Protein AF-A0A973UZE2-F1 (afdb_monomer)

Mean predicted aligned error: 10.82 Å

Sequence (95 aa):
MAQQAPDFGRVVRLSISIAPELDHRLREAAEREGQPISTWVSEAITEHLRKRHRDLGIRARVLELEEFFGPIPDDLAREVDEEMVRLGLIDRADL

Structure (mmCIF, N/CA/C/O backbone):
data_AF-A0A973UZE2-F1
#
_entry.id   AF-A0A973UZE2-F1
#
loop_
_atom_site.group_PDB
_atom_site.id
_atom_site.type_symbol
_atom_site.label_atom_id
_atom_site.label_alt_id
_atom_site.label_comp_id
_atom_site.label_asym_id
_atom_site.label_entity_id
_atom_site.label_seq_id
_atom_site.pdbx_PDB_ins_code
_atom_site.Cartn_x
_atom_site.Cartn_y
_atom_site.Cartn_z
_atom_site.occupancy
_atom_site.B_iso_or_equiv
_atom_site.auth_seq_id
_atom_site.auth_comp_id
_atom_site.auth_asym_id
_atom_site.auth_atom_id
_atom_site.pdbx_PDB_model_num
ATOM 1 N N . MET A 1 1 ? 3.485 -18.190 38.296 1.00 42.31 1 MET A N 1
ATOM 2 C CA . MET A 1 1 ? 3.882 -18.060 36.879 1.00 42.31 1 MET A CA 1
ATOM 3 C C . MET A 1 1 ? 3.630 -16.621 36.467 1.00 42.31 1 MET A C 1
ATOM 5 O O . MET A 1 1 ? 2.476 -16.215 36.453 1.00 42.31 1 MET A O 1
ATOM 9 N N . ALA A 1 2 ? 4.681 -15.825 36.266 1.00 43.22 2 ALA A N 1
ATOM 10 C CA . ALA A 1 2 ? 4.534 -14.441 35.821 1.00 43.22 2 ALA A CA 1
ATOM 11 C C . ALA A 1 2 ? 4.288 -14.446 34.307 1.00 43.22 2 ALA A C 1
ATOM 13 O O . ALA A 1 2 ? 5.134 -14.917 33.551 1.00 43.22 2 ALA A O 1
ATOM 14 N N . GLN A 1 3 ? 3.112 -13.986 33.880 1.00 47.44 3 GLN A N 1
ATOM 15 C CA . GLN A 1 3 ? 2.822 -13.742 32.468 1.00 47.44 3 GLN A CA 1
ATOM 16 C C . GLN A 1 3 ? 3.663 -12.541 32.026 1.00 47.44 3 GLN A C 1
ATOM 18 O O . GLN A 1 3 ? 3.486 -11.438 32.539 1.00 47.44 3 GLN A O 1
ATOM 23 N N . GLN A 1 4 ? 4.623 -12.773 31.129 1.00 42.12 4 GLN A N 1
ATOM 24 C CA . GLN A 1 4 ? 5.354 -11.701 30.460 1.00 42.12 4 GLN A CA 1
ATOM 25 C C . GLN A 1 4 ? 4.369 -10.925 29.584 1.00 42.12 4 GLN A C 1
ATOM 27 O O . GLN A 1 4 ? 3.704 -11.506 28.727 1.00 42.12 4 GLN A O 1
ATOM 32 N N . ALA A 1 5 ? 4.252 -9.620 29.832 1.00 53.47 5 ALA A N 1
ATOM 33 C CA . ALA A 1 5 ? 3.507 -8.726 28.960 1.00 53.47 5 ALA A CA 1
ATOM 34 C C . ALA A 1 5 ? 4.191 -8.676 27.579 1.00 53.47 5 ALA A C 1
ATOM 36 O O . ALA A 1 5 ? 5.424 -8.695 27.531 1.00 53.47 5 ALA A O 1
ATOM 37 N N . PRO A 1 6 ? 3.435 -8.611 26.469 1.00 55.09 6 PRO A N 1
ATOM 38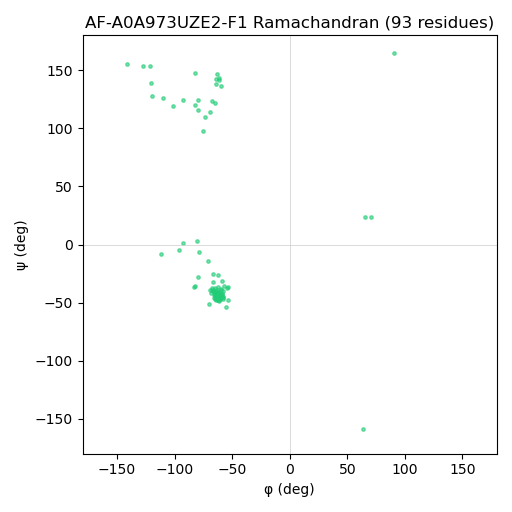 C CA . PRO A 1 6 ? 4.028 -8.481 25.144 1.00 55.09 6 PRO A CA 1
ATOM 39 C C . PRO A 1 6 ? 4.860 -7.195 25.050 1.00 55.09 6 PRO A C 1
ATOM 41 O O . PRO A 1 6 ? 4.424 -6.137 25.508 1.00 55.09 6 PRO A O 1
ATOM 44 N N . ASP A 1 7 ? 6.050 -7.277 24.453 1.00 64.50 7 ASP A N 1
ATOM 45 C CA . ASP A 1 7 ? 6.841 -6.099 24.093 1.00 64.50 7 ASP A CA 1
ATOM 46 C C . ASP A 1 7 ? 6.215 -5.453 22.851 1.00 64.50 7 ASP A C 1
ATOM 48 O O . ASP A 1 7 ? 6.397 -5.907 21.722 1.00 64.50 7 ASP A O 1
ATOM 52 N N . PHE A 1 8 ? 5.405 -4.419 23.074 1.00 56.72 8 PHE A N 1
ATOM 53 C CA . PHE A 1 8 ? 4.713 -3.681 22.017 1.00 56.72 8 PHE A CA 1
ATOM 54 C C . PHE A 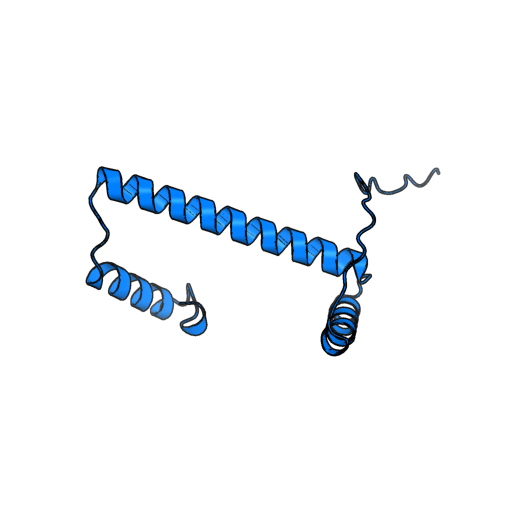1 8 ? 5.608 -2.643 21.311 1.00 56.72 8 PHE A C 1
ATOM 56 O O . PHE A 1 8 ? 5.121 -1.896 20.460 1.00 56.72 8 PHE A O 1
ATOM 63 N N . GLY A 1 9 ? 6.901 -2.550 21.650 1.00 65.62 9 GLY A N 1
ATOM 64 C CA . GLY A 1 9 ? 7.780 -1.503 21.136 1.00 65.62 9 GLY A CA 1
ATOM 65 C C . GLY A 1 9 ? 7.351 -0.089 21.562 1.00 65.62 9 GLY A C 1
ATOM 66 O O . GLY A 1 9 ? 6.653 0.119 22.558 1.00 65.62 9 GLY A O 1
ATOM 67 N N . ARG A 1 10 ? 7.796 0.936 20.821 1.00 79.94 10 ARG A N 1
ATOM 68 C CA . ARG A 1 10 ? 7.480 2.345 21.122 1.00 79.94 10 ARG A CA 1
ATOM 69 C C . ARG A 1 10 ? 6.023 2.663 20.765 1.00 79.94 10 ARG A C 1
ATOM 71 O O . ARG A 1 10 ? 5.692 2.804 19.592 1.00 79.94 10 ARG A O 1
ATOM 78 N N . VAL A 1 11 ? 5.182 2.884 21.774 1.00 73.88 11 VAL A N 1
ATOM 79 C CA . VAL A 1 11 ? 3.790 3.330 21.592 1.00 73.88 11 VAL A CA 1
ATOM 80 C C . VAL A 1 11 ? 3.739 4.840 21.330 1.00 73.88 11 VAL A C 1
ATOM 82 O O . VAL A 1 11 ? 4.227 5.637 22.133 1.00 73.88 11 VAL A O 1
ATOM 85 N N . VAL A 1 12 ? 3.125 5.245 20.214 1.00 76.62 12 VAL A N 1
ATOM 86 C CA . VAL A 1 12 ? 2.898 6.654 19.847 1.00 76.62 12 VAL A CA 1
ATOM 87 C C . VAL A 1 12 ? 1.396 6.898 19.719 1.00 76.62 12 VAL A C 1
ATOM 89 O O . VAL A 1 12 ? 0.707 6.177 19.004 1.00 76.62 12 VAL A O 1
ATOM 92 N N . ARG A 1 13 ? 0.869 7.920 20.407 1.00 86.69 13 ARG A N 1
ATOM 93 C CA . ARG A 1 13 ? -0.535 8.329 20.262 1.00 86.69 13 ARG A CA 1
ATOM 94 C C . ARG A 1 13 ? -0.678 9.218 19.027 1.00 86.69 13 ARG A C 1
ATOM 96 O O . ARG A 1 13 ? -0.068 10.281 18.967 1.00 86.69 13 ARG A O 1
ATOM 103 N N . LEU A 1 14 ? -1.505 8.787 18.079 1.00 81.19 14 LEU A N 1
ATOM 104 C CA . LEU A 1 14 ? -1.845 9.522 16.863 1.00 81.19 14 LEU A CA 1
ATOM 105 C C . LEU A 1 14 ? -3.300 9.986 16.939 1.00 81.19 14 LEU A C 1
ATOM 107 O O . LEU A 1 14 ? -4.199 9.175 17.150 1.00 81.19 14 LEU A O 1
ATOM 111 N N . SER A 1 15 ? -3.520 11.285 16.753 1.00 86.69 15 SER A N 1
ATOM 112 C CA . SER A 1 15 ? -4.849 11.844 16.499 1.00 86.69 15 SER A CA 1
ATOM 113 C C . SER A 1 15 ? -4.963 12.108 15.005 1.00 86.69 15 SER A C 1
ATOM 115 O O . SER A 1 15 ? -4.179 12.884 14.462 1.00 86.69 15 SER A O 1
ATOM 117 N N . ILE A 1 16 ? -5.916 11.454 14.347 1.00 83.19 16 ILE A N 1
ATOM 118 C CA . ILE A 1 16 ? -6.161 11.595 12.911 1.00 83.19 16 ILE A CA 1
ATOM 119 C C . ILE A 1 16 ? -7.585 12.092 12.681 1.00 83.19 16 ILE A C 1
ATOM 121 O O . ILE A 1 16 ? -8.520 11.645 13.343 1.00 83.19 16 ILE A O 1
ATOM 125 N N . SER A 1 17 ? -7.741 13.016 11.738 1.00 89.69 17 SER A N 1
ATOM 126 C CA . SER A 1 17 ? -9.052 13.428 11.241 1.00 89.69 17 SER A CA 1
ATOM 127 C C . SER A 1 17 ? -9.381 12.586 10.020 1.00 89.69 17 SER A C 1
ATOM 129 O O . SER A 1 17 ? -8.610 12.562 9.062 1.00 89.69 17 SER A O 1
ATOM 131 N N . ILE A 1 18 ? -10.518 11.900 10.052 1.00 87.69 18 ILE A N 1
ATOM 132 C CA . ILE A 1 18 ? -10.991 11.056 8.955 1.00 87.69 18 ILE A CA 1
ATOM 133 C C . ILE A 1 18 ? -12.418 11.440 8.582 1.00 87.69 18 ILE A C 1
ATOM 135 O O . ILE A 1 18 ? -13.166 11.963 9.410 1.00 87.69 18 ILE A O 1
ATOM 139 N N . ALA A 1 19 ? -12.785 11.191 7.325 1.00 90.81 19 ALA A N 1
ATOM 140 C CA . ALA A 1 19 ? -14.163 11.346 6.880 1.00 90.81 19 ALA A CA 1
ATOM 141 C C . ALA A 1 19 ? -15.078 10.379 7.664 1.00 90.81 19 ALA A C 1
ATOM 143 O O . ALA A 1 19 ? -14.660 9.240 7.908 1.00 90.81 19 ALA A O 1
ATOM 144 N N . PRO A 1 20 ? -16.302 10.781 8.053 1.00 86.81 20 PRO A N 1
ATOM 145 C CA . PRO A 1 20 ? -17.217 9.919 8.807 1.00 86.81 20 PRO A CA 1
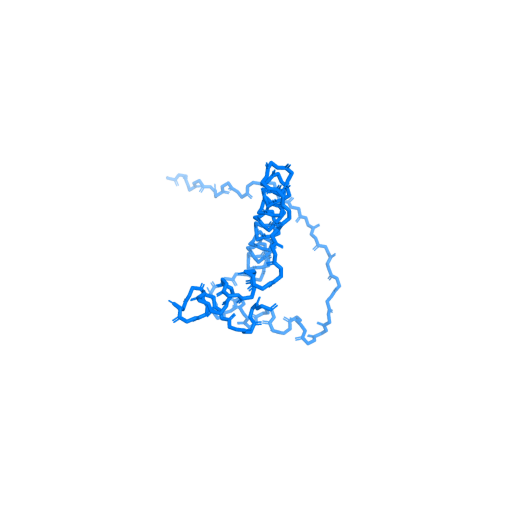ATOM 146 C C . PRO A 1 20 ? -17.479 8.572 8.123 1.00 86.81 20 PRO A C 1
ATOM 148 O O . PRO A 1 20 ? -17.522 7.530 8.775 1.00 86.81 20 PRO A O 1
ATOM 151 N N . GLU A 1 21 ? -17.579 8.575 6.794 1.00 85.75 21 GLU A N 1
ATOM 152 C CA . GLU A 1 21 ? -17.810 7.379 5.983 1.00 85.75 21 GLU A CA 1
ATOM 153 C C . GLU A 1 21 ? -16.617 6.413 6.033 1.00 85.75 21 GLU A C 1
ATOM 155 O O . GLU A 1 21 ? -16.777 5.206 5.844 1.00 85.75 21 GLU A O 1
ATOM 160 N N . LEU A 1 22 ? -15.414 6.933 6.298 1.00 89.44 22 LEU A N 1
ATOM 161 C CA . LEU A 1 22 ? -14.196 6.142 6.417 1.00 89.44 22 LEU A CA 1
ATOM 162 C C . LEU A 1 22 ? -14.054 5.507 7.808 1.00 89.44 22 LEU A C 1
ATOM 164 O O . LEU A 1 22 ? -13.595 4.370 7.880 1.00 89.44 22 LEU A O 1
ATOM 168 N N . ASP A 1 23 ? -14.480 6.179 8.889 1.00 89.44 23 ASP A N 1
ATOM 169 C CA . ASP A 1 23 ? -14.463 5.599 10.251 1.00 89.44 23 ASP A CA 1
ATOM 170 C C . ASP A 1 23 ? -15.279 4.306 10.308 1.00 89.44 23 ASP A C 1
ATOM 172 O O . ASP A 1 23 ? -14.806 3.287 10.812 1.00 89.44 23 ASP A O 1
ATOM 176 N N . HIS A 1 24 ? -16.478 4.323 9.718 1.00 88.56 24 HIS A N 1
ATOM 177 C CA . HIS A 1 24 ? -17.345 3.151 9.694 1.00 88.56 24 HIS A CA 1
ATOM 178 C C . HIS A 1 24 ? -16.694 1.977 8.951 1.00 88.56 24 HIS A C 1
ATOM 180 O O . HIS A 1 24 ? -16.578 0.884 9.500 1.00 88.56 24 HIS A O 1
ATOM 186 N N . ARG A 1 25 ? -16.164 2.227 7.747 1.00 91.62 25 ARG A N 1
ATOM 187 C CA . ARG A 1 25 ? -15.489 1.202 6.934 1.00 91.62 25 ARG A CA 1
ATOM 188 C C . ARG A 1 25 ? -14.238 0.637 7.609 1.00 91.62 25 ARG A C 1
ATOM 190 O O . ARG A 1 25 ? -13.959 -0.551 7.469 1.00 91.62 25 ARG A O 1
ATOM 197 N N . LEU A 1 26 ? -13.485 1.471 8.332 1.00 90.38 26 LEU A N 1
ATOM 198 C CA . LEU A 1 26 ? -12.306 1.046 9.094 1.00 90.38 26 LEU A CA 1
ATOM 199 C C . LEU A 1 26 ? -12.684 0.096 10.231 1.00 90.38 26 LEU A C 1
ATOM 201 O O . LEU A 1 26 ? -12.031 -0.930 10.411 1.00 90.38 26 LEU A O 1
ATOM 205 N N . ARG A 1 27 ? -13.747 0.415 10.978 1.00 90.69 27 ARG A N 1
ATOM 206 C CA . ARG A 1 27 ? -14.261 -0.457 12.045 1.00 90.69 27 ARG A CA 1
ATOM 207 C C . ARG A 1 27 ? -14.725 -1.794 11.493 1.00 90.69 27 ARG A C 1
ATOM 209 O O . ARG A 1 27 ? -14.291 -2.822 11.994 1.00 90.69 27 ARG A O 1
ATOM 216 N N . GLU A 1 28 ? -15.517 -1.782 10.424 1.00 94.12 28 GLU A N 1
ATOM 217 C CA . GLU A 1 28 ? -15.976 -3.010 9.769 1.00 94.12 28 GLU A CA 1
ATOM 218 C C . GLU A 1 28 ? -14.810 -3.869 9.264 1.00 94.12 28 GLU A C 1
ATOM 220 O O . GLU A 1 28 ? -14.868 -5.095 9.337 1.00 94.12 28 GLU A O 1
ATOM 225 N N . ALA A 1 29 ? -13.755 -3.251 8.722 1.00 92.50 29 ALA A N 1
ATOM 226 C CA . ALA A 1 29 ? -12.562 -3.972 8.281 1.00 92.50 29 ALA A CA 1
ATOM 227 C C . ALA A 1 29 ? -11.830 -4.631 9.456 1.00 92.50 29 ALA A C 1
ATOM 229 O O . ALA A 1 29 ? -11.541 -5.825 9.402 1.00 92.50 29 ALA A O 1
ATOM 230 N N . ALA A 1 30 ? -11.616 -3.882 10.539 1.00 93.50 30 ALA A N 1
ATOM 231 C CA . ALA A 1 30 ? -10.981 -4.391 11.747 1.00 93.50 30 ALA A CA 1
ATOM 232 C C . ALA A 1 30 ? -11.798 -5.527 12.397 1.00 93.50 30 ALA A C 1
ATOM 234 O O . ALA A 1 30 ? -11.240 -6.559 12.768 1.00 93.50 30 ALA A O 1
ATOM 235 N N . GLU A 1 31 ? -13.125 -5.381 12.463 1.00 95.00 31 GLU A N 1
ATOM 236 C CA . GLU A 1 31 ? -14.043 -6.398 12.989 1.00 95.00 31 GLU A CA 1
ATOM 237 C C . GLU A 1 31 ? -14.055 -7.673 12.140 1.00 95.00 31 GLU A C 1
ATOM 239 O O . GLU A 1 31 ? -13.993 -8.770 12.694 1.00 95.00 31 GLU A O 1
ATOM 244 N N . ARG A 1 32 ? -14.077 -7.551 10.803 1.00 94.69 32 ARG A N 1
ATOM 245 C CA . ARG A 1 32 ? -13.998 -8.705 9.886 1.00 94.69 32 ARG A CA 1
ATOM 246 C C . ARG A 1 32 ? -12.724 -9.522 10.073 1.00 94.69 32 ARG A C 1
ATOM 248 O O . ARG A 1 32 ? -12.745 -10.732 9.873 1.00 94.69 32 ARG A O 1
ATOM 255 N N . GLU A 1 33 ? -11.637 -8.869 10.462 1.00 93.12 33 GLU A N 1
ATOM 256 C CA . GLU A 1 33 ? -10.347 -9.503 10.735 1.00 93.12 33 GLU A CA 1
ATOM 257 C C . GLU A 1 33 ? -10.163 -9.879 12.216 1.00 93.12 33 GLU A C 1
ATOM 259 O O . GLU A 1 33 ? -9.124 -10.416 12.596 1.00 93.12 33 GLU A O 1
ATOM 264 N N . GLY A 1 34 ? -11.169 -9.630 13.064 1.00 94.50 34 GLY A N 1
ATOM 265 C CA . GLY A 1 34 ? -11.142 -9.975 14.484 1.00 94.50 34 GLY A CA 1
ATOM 266 C C . GLY A 1 34 ? -10.096 -9.207 15.293 1.00 94.50 34 GLY A C 1
ATOM 267 O O . GLY A 1 34 ? -9.665 -9.696 16.340 1.00 94.50 34 GLY A O 1
ATOM 268 N N . GLN A 1 35 ? -9.675 -8.025 14.831 1.00 93.94 35 GLN A N 1
ATOM 269 C CA . GLN A 1 35 ? -8.616 -7.243 15.463 1.00 93.94 35 GLN A CA 1
ATOM 270 C C . GLN A 1 35 ? -9.057 -5.834 15.898 1.00 93.94 35 GLN A C 1
ATOM 272 O O . GLN A 1 35 ? -9.983 -5.259 15.326 1.00 93.94 35 GLN A O 1
ATOM 277 N N . PRO A 1 36 ? -8.410 -5.230 16.918 1.00 92.88 36 PRO A N 1
ATOM 278 C CA . PRO A 1 36 ? -8.668 -3.842 17.291 1.00 92.88 36 PRO A CA 1
ATOM 279 C C . PRO A 1 36 ? -8.343 -2.877 16.147 1.00 92.88 36 PRO A C 1
ATOM 281 O O . PRO A 1 36 ? -7.318 -3.019 15.480 1.00 92.88 36 PRO A O 1
ATOM 284 N N . ILE A 1 37 ? -9.144 -1.817 16.000 1.00 91.19 37 ILE A N 1
ATOM 285 C CA . ILE A 1 37 ? -8.942 -0.788 14.965 1.00 91.19 37 ILE A CA 1
ATOM 286 C C . ILE A 1 37 ? -7.530 -0.184 14.985 1.00 91.19 37 ILE A C 1
ATOM 288 O O . ILE A 1 37 ? -6.955 0.086 13.938 1.00 91.19 37 ILE A O 1
ATOM 292 N N . SER A 1 38 ? -6.933 -0.004 16.167 1.00 88.69 38 SER A N 1
ATOM 293 C CA . SER A 1 38 ? -5.572 0.521 16.297 1.00 88.69 38 SER A CA 1
ATOM 294 C C . SER A 1 38 ? -4.520 -0.419 15.709 1.00 88.69 38 SER A C 1
ATOM 296 O O . SER A 1 38 ? -3.549 0.057 15.121 1.00 88.69 38 SER A O 1
ATOM 298 N N . THR A 1 39 ? -4.704 -1.733 15.867 1.00 90.38 39 THR A N 1
ATOM 299 C CA . THR A 1 39 ? -3.811 -2.756 15.308 1.00 90.38 39 THR A CA 1
ATOM 300 C C . THR A 1 39 ? -3.962 -2.784 13.796 1.00 90.38 39 THR A C 1
ATOM 302 O O . THR A 1 39 ? -2.977 -2.568 13.096 1.00 90.38 39 THR A O 1
ATOM 305 N N . TRP A 1 40 ? -5.205 -2.873 13.315 1.00 92.88 40 TRP A N 1
ATOM 306 C CA . TRP A 1 40 ? -5.529 -2.865 11.889 1.00 92.88 40 TRP A CA 1
ATOM 307 C C . TRP A 1 40 ? -4.933 -1.643 11.173 1.00 92.88 40 TRP A C 1
ATOM 309 O O . TRP A 1 40 ? -4.247 -1.765 10.161 1.00 92.88 40 TRP A O 1
ATOM 319 N N . VAL A 1 41 ? -5.115 -0.442 11.738 1.00 89.94 41 VAL A N 1
ATOM 320 C CA . VAL A 1 41 ? -4.568 0.801 11.165 1.00 89.94 41 VAL A CA 1
ATOM 321 C C . VAL A 1 41 ? -3.039 0.800 11.178 1.00 89.94 41 VAL A C 1
ATOM 323 O O . VAL A 1 41 ? -2.418 1.226 10.204 1.00 89.94 41 VAL A O 1
ATOM 326 N N . SER A 1 42 ? -2.414 0.320 12.253 1.00 88.19 42 SER A N 1
ATOM 327 C CA . SER A 1 42 ? -0.949 0.262 12.345 1.00 88.19 42 SER A CA 1
ATOM 328 C C . SER A 1 42 ? -0.354 -0.702 11.313 1.00 88.19 42 SER A C 1
ATOM 330 O O . SER A 1 42 ? 0.657 -0.387 10.678 1.00 88.19 42 SER A O 1
ATOM 332 N N . GLU A 1 43 ? -0.995 -1.851 11.101 1.00 89.38 43 GLU A N 1
ATOM 333 C CA . GLU A 1 43 ? -0.619 -2.825 10.075 1.00 89.38 43 GLU A CA 1
ATOM 334 C C . GLU A 1 43 ? -0.806 -2.260 8.666 1.00 89.38 43 GLU A C 1
ATOM 336 O O . GLU A 1 43 ? 0.121 -2.325 7.856 1.00 89.38 43 GLU A O 1
ATOM 341 N N . ALA A 1 44 ? -1.945 -1.617 8.392 1.00 89.06 44 ALA A N 1
ATOM 342 C CA . ALA A 1 44 ? -2.219 -0.986 7.104 1.00 89.06 44 ALA A CA 1
ATOM 343 C C . ALA A 1 44 ? -1.189 0.107 6.765 1.00 89.06 44 ALA A C 1
ATOM 345 O O . ALA A 1 44 ? -0.674 0.155 5.646 1.00 89.06 44 ALA A O 1
ATOM 346 N N . ILE A 1 45 ? -0.829 0.955 7.739 1.00 88.00 45 ILE A N 1
ATOM 347 C CA . ILE A 1 45 ? 0.233 1.961 7.577 1.00 88.00 45 ILE A CA 1
ATOM 348 C C . ILE A 1 45 ? 1.578 1.281 7.299 1.00 88.00 45 ILE A C 1
ATOM 350 O O . ILE A 1 45 ? 2.303 1.699 6.395 1.00 88.00 45 ILE A O 1
ATOM 354 N N . THR A 1 46 ? 1.913 0.228 8.047 1.00 87.56 46 THR A N 1
ATOM 355 C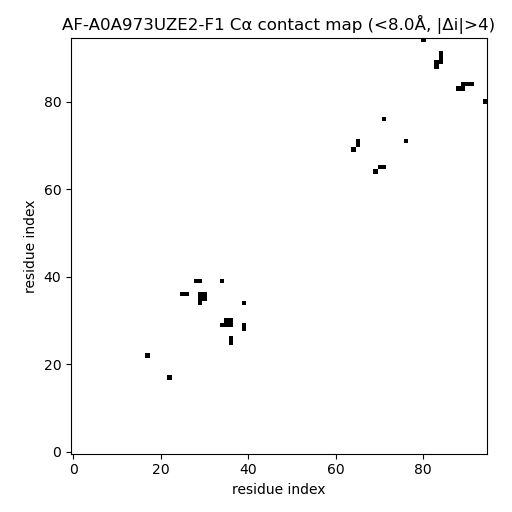 CA . THR A 1 46 ? 3.172 -0.511 7.878 1.00 87.56 46 THR A CA 1
ATOM 356 C C . THR A 1 46 ? 3.274 -1.113 6.482 1.00 87.56 46 THR A C 1
ATOM 358 O O . THR A 1 46 ? 4.305 -0.968 5.823 1.00 87.56 46 THR A O 1
ATOM 361 N N . GLU A 1 47 ? 2.208 -1.749 6.003 1.00 88.06 47 GLU A N 1
ATOM 362 C CA . GLU A 1 47 ? 2.189 -2.338 4.668 1.00 88.06 47 GLU A CA 1
ATOM 363 C C . GLU A 1 47 ? 2.249 -1.265 3.578 1.00 88.06 47 GLU A C 1
ATOM 365 O O . GLU A 1 47 ? 2.997 -1.418 2.613 1.00 88.06 47 GLU A O 1
ATOM 370 N N . HIS A 1 48 ? 1.552 -0.138 3.748 1.00 85.38 48 HIS A N 1
ATOM 371 C CA . HIS A 1 48 ? 1.643 0.984 2.814 1.00 85.38 48 HIS A CA 1
ATOM 372 C C . HIS A 1 48 ? 3.071 1.541 2.721 1.00 85.38 48 HIS A C 1
ATOM 374 O O . HIS A 1 48 ? 3.584 1.762 1.623 1.00 85.38 48 HIS A O 1
ATOM 380 N N . LEU A 1 49 ? 3.748 1.722 3.860 1.00 80.00 49 LEU A N 1
ATOM 381 C CA . LEU A 1 49 ? 5.139 2.173 3.887 1.00 80.00 49 LEU A CA 1
ATOM 382 C C . LEU A 1 49 ? 6.074 1.151 3.236 1.00 80.00 49 LEU A C 1
ATOM 384 O O . LEU A 1 49 ? 6.934 1.539 2.448 1.00 80.00 49 LEU A O 1
ATOM 388 N N . ARG A 1 50 ? 5.896 -0.147 3.505 1.00 80.75 50 ARG A N 1
ATOM 389 C CA . ARG A 1 50 ? 6.682 -1.213 2.864 1.00 80.75 50 ARG A CA 1
ATOM 390 C C . ARG A 1 50 ? 6.499 -1.220 1.352 1.00 80.75 50 ARG A C 1
ATOM 392 O O . ARG A 1 50 ? 7.500 -1.270 0.644 1.00 80.75 50 ARG A O 1
ATOM 399 N N . LYS A 1 51 ? 5.257 -1.129 0.863 1.00 82.56 51 LYS A N 1
ATOM 400 C CA . LYS A 1 51 ? 4.950 -1.000 -0.571 1.00 82.56 51 LYS A CA 1
ATOM 401 C C . LYS A 1 51 ? 5.668 0.202 -1.170 1.00 82.56 51 LYS A C 1
ATOM 403 O O . LYS A 1 51 ? 6.496 0.027 -2.052 1.00 82.56 51 LYS A O 1
ATOM 408 N N . ARG A 1 52 ? 5.488 1.385 -0.581 1.00 77.62 52 ARG A N 1
ATOM 409 C CA . ARG A 1 52 ? 6.143 2.611 -1.047 1.00 77.62 52 ARG A CA 1
ATOM 410 C C . ARG A 1 52 ? 7.671 2.507 -1.064 1.00 77.62 52 ARG A C 1
ATOM 412 O O . ARG A 1 52 ? 8.304 2.993 -1.995 1.00 77.62 52 ARG A O 1
ATOM 419 N N . HIS A 1 53 ? 8.277 1.884 -0.054 1.00 74.31 53 HIS A N 1
ATOM 420 C CA . HIS A 1 53 ? 9.722 1.648 -0.028 1.00 74.31 53 HIS A CA 1
ATOM 421 C C . HIS A 1 53 ? 10.177 0.676 -1.122 1.00 74.31 53 HIS A C 1
ATOM 423 O O . HIS A 1 53 ? 11.204 0.933 -1.750 1.00 74.31 53 HIS A O 1
ATOM 429 N N . ARG A 1 54 ? 9.424 -0.405 -1.372 1.00 79.56 54 ARG A N 1
ATOM 430 C CA . ARG A 1 54 ? 9.690 -1.320 -2.492 1.00 79.56 54 ARG A CA 1
ATOM 431 C C . ARG A 1 54 ? 9.611 -0.580 -3.824 1.00 79.56 54 ARG A C 1
ATOM 433 O O . ARG A 1 54 ? 10.552 -0.677 -4.603 1.00 79.56 54 ARG A O 1
ATOM 440 N N . ASP A 1 55 ? 8.573 0.223 -4.037 1.00 78.44 55 ASP A N 1
ATOM 441 C CA . ASP A 1 55 ? 8.377 0.977 -5.281 1.00 78.44 55 ASP 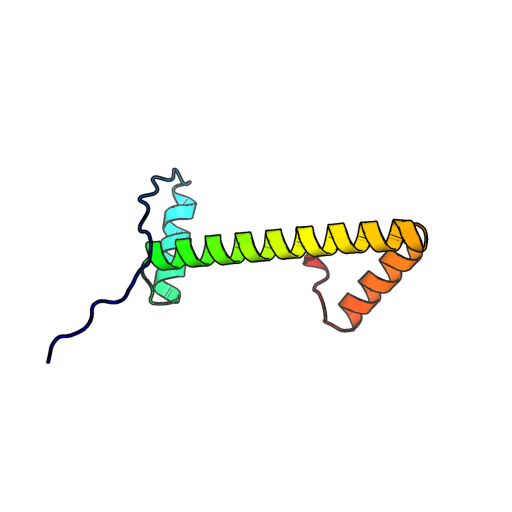A CA 1
ATOM 442 C C . ASP A 1 55 ? 9.521 1.966 -5.532 1.00 78.44 55 ASP A C 1
ATOM 444 O O . ASP A 1 55 ? 10.041 2.065 -6.642 1.00 78.44 55 ASP A O 1
ATOM 448 N N . LEU A 1 56 ? 9.964 2.675 -4.487 1.00 77.94 56 LEU A N 1
ATOM 449 C CA . LEU A 1 56 ? 11.121 3.569 -4.572 1.00 77.94 56 LEU A CA 1
ATOM 450 C C . LEU A 1 56 ? 12.413 2.805 -4.890 1.00 77.94 56 LEU A C 1
ATOM 452 O O . LEU A 1 56 ? 13.200 3.272 -5.710 1.00 77.94 56 LEU A O 1
ATOM 456 N N . GLY A 1 57 ? 12.618 1.635 -4.279 1.00 83.06 57 GLY A N 1
ATOM 457 C CA . GLY A 1 57 ? 13.771 0.778 -4.558 1.00 83.06 57 GLY A CA 1
ATOM 458 C C . GLY A 1 57 ? 13.781 0.249 -5.993 1.00 83.06 57 GLY A C 1
ATOM 459 O O . GLY A 1 57 ? 14.821 0.273 -6.646 1.00 83.06 57 GLY A O 1
ATOM 460 N N . ILE A 1 58 ? 12.621 -0.162 -6.510 1.00 84.94 58 ILE A N 1
ATOM 461 C CA . ILE A 1 58 ? 12.464 -0.611 -7.899 1.00 84.94 58 ILE A CA 1
ATOM 462 C C . ILE A 1 58 ? 12.760 0.540 -8.861 1.00 84.94 58 ILE A C 1
ATOM 464 O O . ILE A 1 58 ? 13.557 0.367 -9.776 1.00 84.94 58 ILE A O 1
ATOM 468 N N . ARG A 1 59 ? 12.193 1.731 -8.630 1.00 83.56 59 ARG A N 1
ATOM 469 C CA . ARG A 1 59 ? 12.448 2.907 -9.480 1.00 83.56 59 ARG A CA 1
ATOM 470 C C . ARG A 1 59 ? 13.919 3.300 -9.501 1.00 83.56 59 ARG A C 1
ATOM 472 O O . ARG A 1 59 ? 14.459 3.541 -10.572 1.00 83.56 59 ARG A O 1
ATOM 479 N N . ALA A 1 60 ? 14.570 3.328 -8.339 1.00 85.44 60 ALA A N 1
ATOM 480 C CA . ALA A 1 60 ? 16.006 3.582 -8.263 1.00 85.44 60 ALA A CA 1
ATOM 481 C C . ALA A 1 60 ? 16.799 2.540 -9.063 1.00 85.44 60 ALA A C 1
ATOM 483 O O . ALA A 1 60 ? 17.692 2.899 -9.824 1.00 85.44 60 ALA A O 1
ATOM 484 N N . ARG A 1 61 ? 16.423 1.260 -8.961 1.00 88.31 61 ARG A N 1
ATOM 485 C CA . ARG A 1 61 ? 17.092 0.190 -9.700 1.00 88.31 61 ARG A CA 1
ATOM 486 C C . ARG A 1 61 ? 16.880 0.275 -11.213 1.00 88.31 61 ARG A C 1
ATOM 488 O O . ARG A 1 61 ? 17.808 -0.018 -11.957 1.00 88.31 61 ARG A O 1
ATOM 495 N N . VAL A 1 62 ? 15.688 0.663 -11.665 1.00 88.19 62 VAL A N 1
ATOM 496 C CA . VAL A 1 62 ? 15.404 0.897 -13.090 1.00 88.19 62 VAL A CA 1
ATOM 497 C C . VAL A 1 62 ? 16.275 2.033 -13.618 1.00 88.19 62 VAL A C 1
ATOM 499 O O . VAL A 1 62 ? 16.961 1.835 -14.612 1.00 88.19 62 VAL A O 1
ATOM 502 N N . LEU A 1 63 ? 16.341 3.161 -12.903 1.00 90.00 63 LEU A N 1
ATOM 503 C CA . LEU A 1 63 ? 17.182 4.298 -13.290 1.00 90.00 63 LEU A CA 1
ATOM 504 C C . LEU A 1 63 ? 18.665 3.920 -13.396 1.00 90.00 63 LEU A C 1
ATOM 506 O O . LEU A 1 63 ? 19.319 4.301 -14.362 1.00 90.00 63 LEU A O 1
ATOM 510 N N . GLU A 1 64 ? 19.190 3.137 -12.446 1.00 89.94 64 GLU A N 1
ATOM 511 C CA . GLU A 1 64 ? 20.561 2.618 -12.534 1.00 89.94 64 GLU A CA 1
ATOM 512 C C . GLU A 1 64 ? 20.762 1.793 -13.812 1.00 89.94 64 GLU A C 1
ATOM 514 O O . GLU A 1 64 ? 21.747 1.968 -14.519 1.00 89.94 64 GLU A O 1
ATOM 519 N N . LEU A 1 65 ? 19.835 0.886 -14.131 1.00 89.38 65 LEU A N 1
ATOM 520 C CA . LEU A 1 65 ? 19.945 0.049 -15.327 1.00 89.38 65 LEU A CA 1
ATOM 521 C C . LEU A 1 65 ? 19.857 0.876 -16.614 1.00 89.38 65 LEU A C 1
ATOM 523 O O . LEU A 1 65 ? 20.619 0.614 -17.541 1.00 89.38 65 LEU A O 1
ATOM 527 N N . GLU A 1 66 ? 18.992 1.885 -16.666 1.00 92.25 66 GLU A N 1
ATOM 528 C CA . GLU A 1 66 ? 18.886 2.781 -17.821 1.00 92.25 66 GLU A CA 1
ATOM 529 C C . GLU A 1 66 ? 20.138 3.643 -18.018 1.00 92.25 66 GLU A C 1
ATOM 531 O O . GLU A 1 66 ? 20.521 3.919 -19.155 1.00 92.25 66 GLU A O 1
ATOM 536 N N . GLU A 1 67 ? 20.832 4.017 -16.939 1.00 92.50 67 GLU A N 1
ATOM 537 C CA . GLU A 1 67 ? 22.129 4.698 -17.028 1.00 92.50 67 GLU A CA 1
ATOM 538 C C . GLU A 1 67 ? 23.192 3.804 -17.692 1.00 92.50 67 GLU A C 1
ATOM 540 O O . GLU A 1 67 ? 23.983 4.279 -18.509 1.00 92.50 67 GLU A O 1
ATOM 545 N N . PHE A 1 68 ? 23.196 2.501 -17.386 1.00 91.06 68 PHE A N 1
ATOM 546 C CA . PHE A 1 68 ? 24.177 1.556 -17.933 1.00 91.06 68 PHE A CA 1
ATOM 547 C C . PHE A 1 68 ? 23.829 1.025 -19.331 1.00 91.06 68 PHE A C 1
ATOM 549 O O . PHE A 1 68 ? 24.736 0.788 -20.129 1.00 91.06 68 PHE A O 1
ATOM 556 N N . PHE A 1 69 ? 22.547 0.801 -19.625 1.00 92.38 69 PHE A N 1
ATOM 557 C CA . PHE A 1 69 ? 22.093 0.115 -20.843 1.00 92.38 69 PHE A CA 1
ATOM 558 C C . PHE A 1 69 ? 21.353 1.025 -21.835 1.00 92.38 69 PHE A C 1
ATOM 560 O O . PHE A 1 69 ? 21.113 0.610 -22.970 1.00 92.38 69 PHE A O 1
ATOM 567 N N . GLY A 1 70 ? 21.047 2.264 -21.446 1.00 91.12 70 GLY A N 1
ATOM 568 C CA . GLY A 1 70 ? 20.159 3.16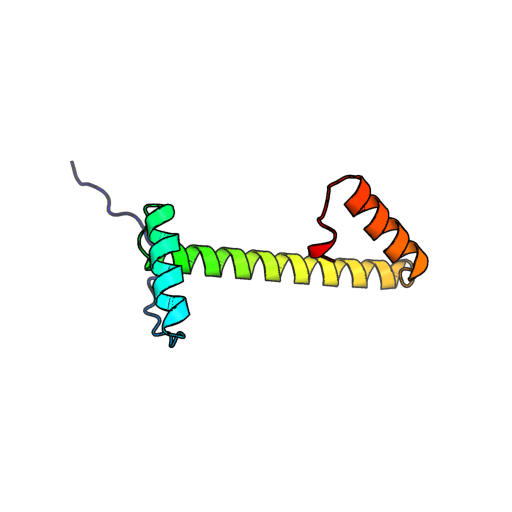3 -22.179 1.00 91.12 70 GLY A CA 1
ATOM 569 C C . GLY A 1 70 ? 18.696 3.033 -21.730 1.00 91.12 70 GLY A C 1
ATOM 570 O O . GLY A 1 70 ? 18.342 2.066 -21.053 1.00 91.12 70 GLY A O 1
ATOM 571 N N . PRO A 1 71 ? 17.841 4.009 -22.087 1.00 91.62 71 PRO A N 1
ATOM 572 C CA . PRO A 1 71 ? 16.441 4.034 -21.669 1.00 91.62 71 PRO A CA 1
ATOM 573 C C . PRO A 1 71 ? 15.666 2.833 -22.216 1.00 91.62 71 PRO A C 1
ATOM 575 O O . PRO A 1 71 ? 15.925 2.378 -23.336 1.00 91.62 71 PRO A O 1
ATOM 578 N N . ILE A 1 72 ? 14.689 2.350 -21.450 1.00 89.25 72 ILE A N 1
ATOM 579 C CA . ILE A 1 72 ? 13.786 1.287 -21.898 1.00 89.25 72 ILE A CA 1
ATOM 580 C C . ILE A 1 72 ? 12.902 1.851 -23.023 1.00 89.25 72 ILE A C 1
ATOM 582 O O . ILE A 1 72 ? 12.211 2.846 -22.808 1.00 89.25 72 ILE A O 1
ATOM 586 N N . PRO A 1 73 ? 12.888 1.245 -24.226 1.00 93.19 73 PRO A N 1
ATOM 587 C CA . PRO A 1 73 ? 11.999 1.690 -25.294 1.00 93.19 73 PRO A CA 1
ATOM 588 C C . PRO A 1 73 ? 10.523 1.509 -24.917 1.00 93.19 73 PRO A C 1
ATOM 590 O O . PRO A 1 73 ? 10.140 0.449 -24.422 1.00 93.19 73 PRO A O 1
ATOM 593 N N . ASP A 1 74 ? 9.682 2.494 -25.238 1.00 91.56 74 ASP A N 1
ATOM 594 C CA . ASP A 1 74 ? 8.248 2.482 -24.897 1.00 91.56 74 ASP A CA 1
ATOM 595 C C . ASP A 1 74 ? 7.500 1.257 -25.448 1.00 91.56 74 ASP A C 1
ATOM 597 O O . ASP A 1 74 ? 6.594 0.728 -24.803 1.00 91.56 74 ASP A O 1
ATOM 601 N N . ASP A 1 75 ? 7.870 0.794 -26.646 1.00 93.50 75 ASP A N 1
ATOM 602 C CA . ASP A 1 75 ? 7.267 -0.399 -27.249 1.00 93.50 75 ASP A CA 1
ATOM 603 C C . ASP A 1 75 ? 7.633 -1.668 -26.471 1.00 93.50 75 ASP A C 1
ATOM 605 O O . ASP A 1 75 ? 6.768 -2.506 -26.230 1.00 93.50 75 ASP A O 1
ATOM 609 N N . LEU A 1 76 ? 8.878 -1.768 -25.992 1.00 90.75 76 LEU A N 1
ATOM 610 C CA . LEU A 1 76 ? 9.322 -2.891 -25.170 1.00 90.75 76 LEU A CA 1
ATOM 611 C C . LEU A 1 76 ? 8.649 -2.874 -23.792 1.00 90.75 76 LEU A C 1
ATOM 613 O O . LEU A 1 76 ? 8.237 -3.923 -23.308 1.00 90.75 76 LEU A O 1
ATOM 617 N N . ALA A 1 77 ? 8.512 -1.700 -23.168 1.00 89.94 77 ALA A N 1
ATOM 618 C CA . ALA A 1 77 ? 7.795 -1.568 -21.900 1.00 89.94 77 ALA A CA 1
ATOM 619 C C . ALA A 1 77 ? 6.346 -2.069 -22.033 1.00 89.94 77 ALA A C 1
ATOM 621 O O . ALA A 1 77 ? 5.895 -2.883 -21.229 1.00 89.94 77 ALA A O 1
ATOM 622 N N . ARG A 1 78 ? 5.661 -1.671 -23.113 1.00 92.88 78 ARG A N 1
ATOM 623 C CA . ARG A 1 78 ? 4.292 -2.109 -23.413 1.00 92.88 78 ARG A CA 1
ATOM 624 C C . ARG A 1 78 ? 4.190 -3.618 -23.633 1.00 92.88 78 ARG A C 1
ATOM 626 O O . ARG A 1 78 ? 3.280 -4.244 -23.101 1.00 92.88 78 ARG A O 1
ATOM 633 N N . GLU A 1 79 ? 5.115 -4.207 -24.390 1.00 95.31 79 GLU A N 1
ATOM 634 C CA . GLU A 1 79 ? 5.149 -5.657 -24.621 1.00 95.31 79 GLU A CA 1
ATOM 635 C C . GLU A 1 79 ? 5.348 -6.439 -23.316 1.00 95.31 79 GLU A C 1
ATOM 637 O O . GLU A 1 79 ? 4.681 -7.450 -23.088 1.00 95.31 79 GLU A O 1
ATOM 642 N N . VAL A 1 80 ? 6.231 -5.961 -22.432 1.00 93.50 80 VAL A N 1
ATOM 643 C CA . VAL A 1 80 ? 6.454 -6.583 -21.120 1.00 93.50 80 VAL A CA 1
ATOM 644 C C . VAL A 1 80 ? 5.204 -6.468 -20.247 1.00 93.50 80 VAL A C 1
ATOM 646 O O . VAL A 1 80 ? 4.807 -7.465 -19.647 1.00 93.50 80 VAL A O 1
ATOM 649 N N . ASP A 1 81 ? 4.543 -5.310 -20.211 1.00 93.75 81 ASP A N 1
ATOM 650 C CA . ASP A 1 81 ? 3.291 -5.117 -19.468 1.00 93.75 81 ASP A CA 1
ATOM 651 C C . ASP A 1 81 ? 2.179 -6.061 -19.954 1.00 93.75 81 ASP A C 1
ATOM 653 O O . ASP A 1 81 ? 1.510 -6.722 -19.153 1.00 93.75 81 ASP A O 1
ATOM 657 N N . GLU A 1 82 ? 2.006 -6.186 -21.271 1.00 95.31 82 GLU A N 1
ATOM 658 C CA . GLU A 1 8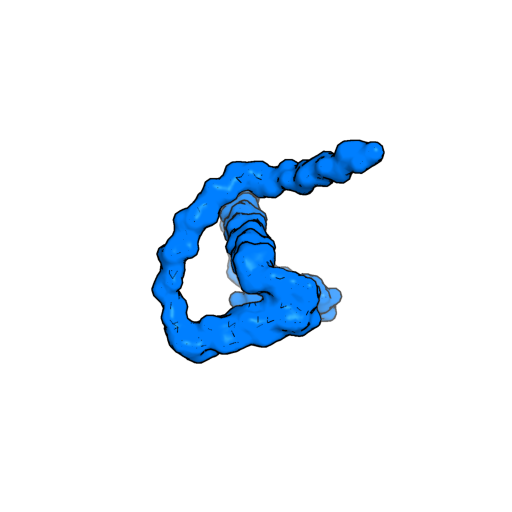2 ? 1.036 -7.104 -21.875 1.00 95.31 82 GLU A CA 1
ATOM 659 C C . GLU A 1 82 ? 1.335 -8.568 -21.533 1.00 95.31 82 GLU A C 1
ATOM 661 O O . GLU A 1 82 ? 0.421 -9.330 -21.200 1.00 95.31 82 GLU A O 1
ATOM 666 N N . GLU A 1 83 ? 2.608 -8.956 -21.561 1.00 96.44 83 GLU A N 1
ATOM 667 C CA . GLU A 1 83 ? 3.052 -10.305 -21.226 1.00 96.44 83 GLU A CA 1
ATOM 668 C C . GLU A 1 83 ? 2.882 -10.609 -19.729 1.00 96.44 83 GLU A C 1
ATOM 670 O O . GLU A 1 83 ? 2.428 -11.698 -19.368 1.00 96.44 83 GLU A O 1
ATOM 675 N N . MET A 1 84 ? 3.159 -9.646 -18.842 1.00 94.19 84 MET A N 1
ATOM 676 C CA . MET A 1 84 ? 2.935 -9.788 -17.399 1.00 94.19 84 MET A CA 1
ATOM 677 C C . MET A 1 84 ? 1.450 -9.985 -17.074 1.00 94.19 84 MET A C 1
ATOM 679 O O . MET A 1 84 ? 1.114 -10.854 -16.262 1.00 94.19 84 MET A O 1
ATOM 683 N N . VAL A 1 85 ? 0.559 -9.248 -17.746 1.00 95.94 85 VAL A N 1
ATOM 684 C CA . VAL A 1 85 ? -0.895 -9.457 -17.645 1.00 95.94 85 VAL A CA 1
ATOM 685 C C . VAL A 1 85 ? -1.282 -10.836 -18.185 1.00 95.94 85 VAL A C 1
ATOM 687 O O . VAL A 1 85 ? -2.026 -11.569 -17.534 1.00 95.94 85 VAL A O 1
ATOM 690 N N . ARG A 1 86 ? -0.758 -11.237 -19.352 1.00 95.31 86 ARG A N 1
ATOM 691 C CA . ARG A 1 86 ? -1.049 -12.543 -19.974 1.00 95.31 86 ARG A CA 1
ATOM 692 C C . ARG A 1 86 ? -0.640 -13.718 -19.083 1.00 9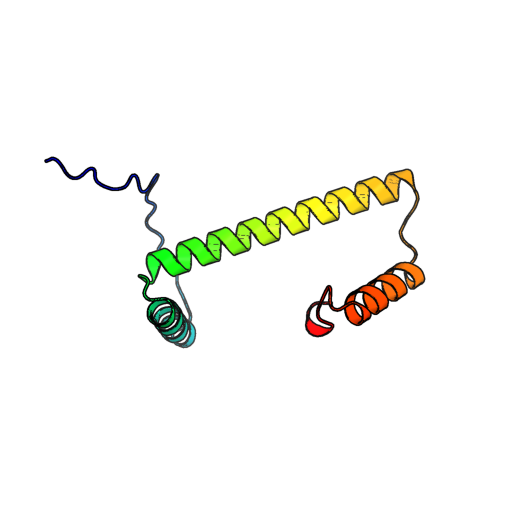5.31 86 ARG A C 1
ATOM 694 O O . ARG A 1 86 ? -1.337 -14.731 -19.046 1.00 95.31 86 ARG A O 1
ATOM 701 N N . LEU A 1 87 ? 0.488 -13.591 -18.386 1.00 96.31 87 LEU A N 1
ATOM 702 C CA . LEU A 1 87 ? 1.005 -14.586 -17.444 1.00 96.31 87 LEU A CA 1
ATOM 703 C C . LEU A 1 87 ? 0.302 -14.545 -16.076 1.00 96.31 87 LEU A C 1
ATOM 705 O O . LEU A 1 87 ? 0.555 -15.417 -15.246 1.00 96.31 87 LEU A O 1
ATOM 709 N N . GLY A 1 88 ? -0.578 -13.567 -15.838 1.00 91.50 88 GLY A N 1
ATOM 710 C CA . GLY A 1 88 ? -1.288 -13.391 -14.570 1.00 91.50 88 GLY A CA 1
ATOM 711 C C . GLY A 1 88 ? -0.386 -12.927 -13.426 1.00 91.50 88 GLY A C 1
ATOM 712 O O . GLY A 1 88 ? -0.693 -13.189 -12.265 1.00 91.50 88 GLY A O 1
ATOM 713 N N . LEU A 1 89 ? 0.742 -12.284 -13.744 1.00 88.69 89 LEU A N 1
ATOM 714 C CA . LEU A 1 89 ? 1.680 -11.755 -12.750 1.00 88.69 89 LEU A CA 1
ATOM 715 C C . LEU A 1 89 ? 1.201 -10.423 -12.162 1.00 88.69 89 LEU A C 1
ATOM 717 O O . LEU A 1 89 ? 1.529 -10.117 -11.017 1.00 88.69 89 LEU A O 1
ATOM 721 N N . ILE A 1 90 ? 0.426 -9.661 -12.936 1.00 89.25 90 ILE A N 1
ATOM 722 C CA . ILE A 1 90 ? -0.208 -8.398 -12.539 1.00 89.25 90 ILE A CA 1
ATOM 723 C C . ILE A 1 90 ? -1.613 -8.303 -13.144 1.00 89.25 90 ILE A C 1
ATOM 725 O O . ILE A 1 90 ? -1.885 -8.921 -14.179 1.00 89.25 90 ILE A O 1
ATOM 729 N N . ASP A 1 91 ? -2.499 -7.526 -12.517 1.00 88.00 91 ASP A N 1
ATOM 730 C CA . ASP A 1 91 ? -3.789 -7.178 -13.112 1.00 88.00 91 ASP A CA 1
ATOM 731 C C . ASP A 1 91 ? -3.614 -6.000 -14.081 1.00 88.00 91 ASP A C 1
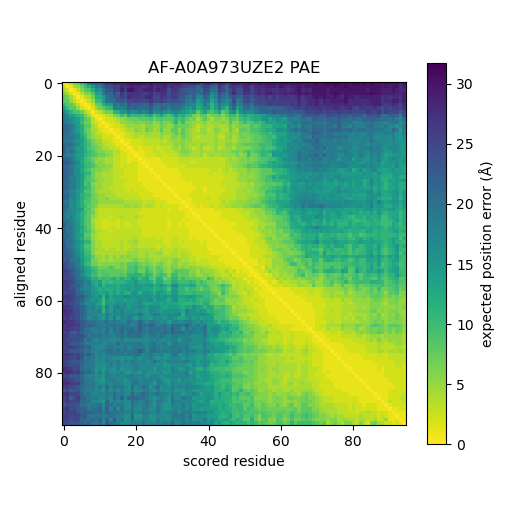ATOM 733 O O . ASP A 1 91 ? -2.814 -5.093 -13.860 1.00 88.00 91 ASP A O 1
ATOM 737 N N . ARG A 1 92 ? -4.416 -5.976 -15.145 1.00 86.38 92 ARG A N 1
ATOM 738 C CA . ARG A 1 92 ? -4.498 -4.821 -16.042 1.00 86.38 92 ARG A CA 1
ATOM 739 C C . ARG A 1 92 ? -5.010 -3.572 -15.321 1.00 86.38 92 ARG A C 1
ATOM 741 O O . ARG A 1 92 ? -4.710 -2.475 -15.768 1.00 86.38 92 ARG A O 1
ATOM 748 N N . ALA A 1 93 ? -5.782 -3.723 -14.246 1.00 84.06 93 ALA A N 1
ATOM 749 C CA . ALA A 1 93 ? -6.225 -2.595 -13.426 1.00 84.06 93 ALA A CA 1
ATOM 750 C C . ALA A 1 93 ? -5.096 -1.949 -12.593 1.00 84.06 93 ALA A C 1
ATOM 752 O O . ALA A 1 93 ? -5.298 -0.849 -12.077 1.00 84.06 93 ALA A O 1
ATOM 753 N N . ASP A 1 94 ? -3.948 -2.624 -12.457 1.00 75.81 94 ASP A N 1
ATOM 754 C CA . ASP A 1 94 ? -2.800 -2.169 -11.663 1.00 75.81 94 ASP A CA 1
ATOM 755 C C . ASP A 1 94 ? -1.721 -1.444 -12.499 1.00 75.81 94 ASP A C 1
ATOM 757 O O . ASP A 1 94 ? -0.751 -0.942 -11.923 1.00 75.81 94 ASP A O 1
ATOM 761 N N . LEU A 1 95 ? -1.884 -1.391 -13.830 1.00 73.56 95 LEU A N 1
ATOM 762 C CA . LEU A 1 95 ? -1.048 -0.646 -14.785 1.00 73.56 95 LEU A CA 1
ATOM 763 C C . LEU A 1 95 ? -1.613 0.761 -15.032 1.00 73.56 95 LEU A C 1
ATOM 765 O O . LEU A 1 95 ? -0.821 1.730 -14.984 1.00 73.56 95 LEU A O 1
#

pLDDT: mean 84.97, std 12.13, range [42.12, 96.44]

Secondary structure (DSSP, 8-state):
---PPP---S---------HHHHHHHHHHHHHTTS-HHHHHHHHHHHHHHHHHHHHHHHHHHHHHHHHH-PPPHHHHHHHHHHHHHTTSS-GGG-

Solvent-accessible surface area (backbone atoms only — not comparable to full-atom values): 5933 Å² total; per-residue (Å²): 134,84,81,79,75,81,87,79,72,88,85,76,94,80,89,79,92,74,58,73,77,51,54,54,53,47,47,55,52,14,55,78,69,75,42,57,52,70,57,46,51,52,51,52,51,51,51,52,51,50,51,54,51,50,52,52,51,50,52,52,52,50,54,55,46,28,73,75,74,45,74,82,52,71,68,57,53,51,53,51,54,53,48,36,37,74,70,66,75,45,59,77,92,78,113

Foldseek 3Di:
DDDDDDCPDDDDDDDDDDDPVVVVVLVVVCVVVVHDSVVSVVVVVVVVVVVVVVVVVVVVVQVVVCVVPNHDDPVNVVVVVVVCCVVVVDPPVVD

Radius of gyration: 20.73 Å; Cα contacts (8 Å, |Δi|>4): 21; chains: 1; bounding box: 42×32×64 Å